Protein AF-A0A533RCR2-F1 (afdb_monomer_lite)

Foldseek 3Di:
DDFKKWWWWQWLDLPARIKIKIGDDDDDPVVCVTGVNTDTQDMDTDDPVLVVQQVPDPPIDMDHDRDPCVVLVVQVPDPVSVVVSVSSVVSCVVCVVRSVVSNVSNVVSNVVVVVVVVVVVVVVVVVVVVVVCVVPVVVVVPPPD

Radius of gyration: 22.51 Å; chains: 1; bounding box: 51×35×62 Å

Sequence (145 aa):
MTEIHCYYFATNNRVSPFCMLIGIWPYGARMRKACVAGRFLGKRLAVQSEIDLLEKSTRHAAIYWQTLRDMLREHKLADELRPFYSGLLAAVGRNWPSIKRCQARVAEKKSAHMAERQRTAAIVAENRRRERLARDPQLNLFSAA

Secondary structure (DSSP, 8-state):
----EEEEEE---SS-SEEEEEE--S--HHHHHHHTTSEEEEEEEPPHHHHHHHHT-SS-EEEEESSHHHHHHHHHH-GGGHHHHHHHHHHHHHTHHHHHHHHHHHHHHHHHHHHHHHHHHHHHHHHHHHHHHHH-GGGGSSS--

pLDDT: mean 82.5, std 13.56, range [42.41, 94.62]

Structure (mmCIF, N/CA/C/O backbone):
data_AF-A0A533RCR2-F1
#
_entry.id   AF-A0A533RCR2-F1
#
loop_
_atom_site.group_PDB
_atom_site.id
_atom_site.type_symbol
_atom_site.label_atom_id
_atom_site.label_alt_id
_atom_site.label_comp_id
_atom_site.label_asym_id
_atom_site.label_entity_id
_atom_site.label_seq_id
_atom_site.pdbx_PDB_ins_code
_atom_site.Cartn_x
_atom_site.Cartn_y
_atom_site.Cartn_z
_atom_site.occupancy
_atom_site.B_iso_or_equiv
_atom_site.auth_seq_id
_atom_site.auth_comp_id
_atom_site.auth_asym_id
_atom_site.auth_atom_id
_atom_site.pdbx_PDB_model_num
ATOM 1 N N . MET A 1 1 ? -12.126 21.240 17.041 1.00 52.00 1 MET A N 1
ATOM 2 C CA . MET A 1 1 ? -10.966 20.682 16.314 1.00 52.00 1 MET A CA 1
ATOM 3 C C . MET A 1 1 ? -11.463 19.545 15.447 1.00 52.00 1 MET A C 1
ATOM 5 O O . MET A 1 1 ? -12.263 18.756 15.931 1.00 52.00 1 MET A O 1
ATOM 9 N N . THR A 1 2 ? -11.063 19.485 14.180 1.00 65.25 2 THR A N 1
ATOM 10 C CA . THR A 1 2 ? -11.442 18.374 13.298 1.00 65.25 2 THR A CA 1
ATOM 11 C C . THR A 1 2 ? -10.599 17.158 13.659 1.00 65.25 2 THR A C 1
ATOM 13 O O . THR A 1 2 ? -9.375 17.237 13.630 1.00 65.25 2 THR A O 1
ATOM 16 N N . GLU A 1 3 ? -11.232 16.045 14.018 1.00 81.56 3 GLU A N 1
ATOM 17 C CA . GLU A 1 3 ? -10.518 14.816 14.367 1.00 81.56 3 GLU A CA 1
ATOM 18 C C . GLU A 1 3 ? -9.784 14.250 13.143 1.00 81.56 3 GLU A C 1
ATOM 20 O O . GLU A 1 3 ? -10.404 13.795 12.173 1.00 81.56 3 GLU A O 1
ATOM 25 N N . ILE A 1 4 ? -8.450 14.262 13.183 1.00 86.38 4 ILE A N 1
ATOM 26 C CA . ILE A 1 4 ? -7.609 13.675 12.138 1.00 86.38 4 ILE A CA 1
ATOM 27 C C . ILE A 1 4 ? -7.549 12.166 12.356 1.00 86.38 4 ILE A C 1
ATOM 29 O O . ILE A 1 4 ? -7.264 11.681 13.452 1.00 86.38 4 ILE A O 1
ATOM 33 N N . HIS A 1 5 ? -7.818 11.419 11.291 1.00 87.94 5 HIS A N 1
ATOM 34 C CA . HIS A 1 5 ? -7.900 9.970 11.340 1.00 87.94 5 HIS A CA 1
ATOM 35 C C . HIS A 1 5 ? -6.852 9.311 10.443 1.00 87.94 5 HIS A C 1
ATOM 37 O O . HIS A 1 5 ? -6.485 9.826 9.384 1.00 87.94 5 HIS A O 1
ATOM 43 N N . CYS A 1 6 ? -6.445 8.115 10.855 1.00 89.69 6 CYS A N 1
ATOM 44 C CA . CYS A 1 6 ? -5.635 7.184 10.087 1.00 89.69 6 CYS A CA 1
ATOM 45 C C . CYS A 1 6 ? -6.523 6.049 9.573 1.00 89.69 6 CYS A C 1
ATOM 47 O O . CYS A 1 6 ? -7.194 5.373 10.356 1.00 89.69 6 CYS A O 1
ATOM 49 N N . TYR A 1 7 ? -6.531 5.831 8.259 1.00 89.00 7 TYR A N 1
ATOM 50 C CA . TYR A 1 7 ? -7.372 4.847 7.575 1.00 89.00 7 TYR A CA 1
ATOM 51 C C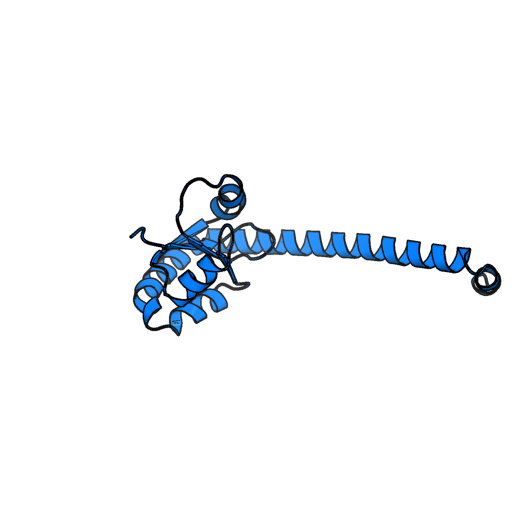 . TYR A 1 7 ? -6.517 3.755 6.941 1.00 89.00 7 TYR A C 1
ATOM 53 O O . TYR A 1 7 ? -5.642 4.048 6.130 1.00 89.00 7 TYR A O 1
ATOM 61 N N . TYR A 1 8 ? -6.810 2.498 7.260 1.00 91.44 8 TYR A N 1
ATOM 62 C CA . TYR A 1 8 ? -6.007 1.342 6.871 1.00 91.44 8 TYR A CA 1
ATOM 63 C C . TYR A 1 8 ? -6.659 0.564 5.743 1.00 91.44 8 TYR A C 1
ATOM 65 O O . TYR A 1 8 ? -7.856 0.263 5.779 1.00 91.44 8 TYR A O 1
ATOM 73 N N . PHE A 1 9 ? -5.844 0.165 4.771 1.00 91.06 9 PHE A N 1
ATOM 74 C CA . PHE A 1 9 ? -6.295 -0.555 3.592 1.00 91.06 9 PHE A CA 1
ATOM 75 C C . PHE A 1 9 ? -5.312 -1.655 3.191 1.00 91.06 9 PHE A C 1
ATOM 77 O O . PHE A 1 9 ? -4.097 -1.459 3.176 1.00 91.06 9 PHE A O 1
ATOM 84 N N . ALA A 1 10 ? -5.858 -2.783 2.744 1.00 92.50 10 ALA A N 1
ATOM 85 C CA . ALA A 1 10 ? -5.187 -3.632 1.771 1.00 92.50 10 ALA A CA 1
ATOM 86 C C . ALA A 1 10 ? -5.515 -3.081 0.380 1.00 92.50 10 ALA A C 1
ATOM 88 O O . ALA A 1 10 ? -6.688 -2.955 0.046 1.00 92.50 10 ALA A O 1
ATOM 89 N N . THR A 1 11 ? -4.529 -2.701 -0.423 1.00 89.50 11 THR A N 1
ATOM 90 C CA . THR A 1 11 ? -4.755 -1.975 -1.681 1.00 89.50 11 THR A CA 1
ATOM 91 C C . THR A 1 11 ? -4.407 -2.807 -2.906 1.00 89.50 11 THR A C 1
ATOM 93 O O . THR A 1 11 ? -3.636 -3.758 -2.841 1.00 89.50 11 THR A O 1
ATOM 96 N N . ASN A 1 12 ? -4.939 -2.381 -4.050 1.00 87.69 12 ASN A N 1
ATOM 97 C CA . ASN A 1 12 ? -4.569 -2.902 -5.365 1.00 87.69 12 ASN A CA 1
ATOM 98 C C . ASN A 1 12 ? -3.600 -1.967 -6.106 1.00 87.69 12 ASN A C 1
ATOM 100 O O . ASN A 1 12 ? -3.487 -2.042 -7.336 1.00 87.69 12 ASN A O 1
ATOM 104 N N . ASN A 1 13 ? -2.960 -1.027 -5.403 1.00 83.56 13 ASN A N 1
ATOM 105 C CA . ASN A 1 13 ? -2.027 -0.099 -6.027 1.00 83.56 13 ASN A CA 1
ATOM 106 C C . ASN A 1 13 ? -0.699 -0.813 -6.349 1.00 83.56 13 ASN A C 1
ATOM 108 O O . ASN A 1 13 ? -0.351 -1.819 -5.746 1.00 83.56 13 ASN A O 1
ATOM 112 N N . ARG A 1 14 ? 0.056 -0.315 -7.331 1.00 86.25 14 ARG A N 1
ATOM 113 C CA . ARG A 1 14 ? 1.331 -0.938 -7.731 1.00 86.25 14 ARG A CA 1
ATOM 114 C C . ARG A 1 14 ? 2.450 -0.748 -6.691 1.00 86.25 14 ARG A C 1
ATOM 116 O O . ARG A 1 14 ? 3.452 -1.454 -6.733 1.00 86.25 14 ARG A O 1
ATOM 123 N N . VAL A 1 15 ? 2.314 0.219 -5.787 1.00 86.31 15 VAL A N 1
ATOM 124 C CA . VAL A 1 15 ? 3.366 0.621 -4.841 1.00 86.31 15 VAL A CA 1
ATOM 125 C C . VAL A 1 15 ? 3.494 -0.401 -3.713 1.00 86.31 15 VAL A C 1
ATOM 127 O O . VAL A 1 15 ? 4.596 -0.861 -3.396 1.00 86.31 15 VAL A O 1
ATOM 130 N N . SER A 1 16 ? 2.366 -0.772 -3.113 1.00 89.88 16 SER A N 1
ATOM 131 C CA . SER A 1 16 ? 2.329 -1.526 -1.871 1.00 89.88 16 SER A CA 1
ATOM 132 C C . SER A 1 16 ? 0.975 -2.209 -1.648 1.00 89.88 16 SER A C 1
ATOM 134 O O . SER A 1 16 ? -0.068 -1.575 -1.832 1.00 89.88 16 SER A O 1
ATOM 136 N N . PRO A 1 17 ? 0.958 -3.472 -1.190 1.00 91.88 17 PRO A N 1
ATOM 137 C CA . PRO A 1 17 ? -0.285 -4.162 -0.869 1.00 91.88 17 PRO A CA 1
ATOM 138 C C . PRO A 1 17 ? -0.964 -3.624 0.392 1.00 91.88 17 PRO A C 1
ATOM 140 O O . PRO A 1 17 ? -2.168 -3.807 0.531 1.00 91.88 17 PRO A O 1
ATOM 143 N N . PHE A 1 18 ? -0.242 -2.939 1.282 1.00 93.19 18 PHE A N 1
ATOM 144 C CA . PHE A 1 18 ? -0.810 -2.328 2.484 1.00 93.19 18 PHE A CA 1
ATOM 145 C C . PHE A 1 18 ? -0.486 -0.842 2.541 1.00 93.19 18 PHE A C 1
ATOM 147 O O . PHE A 1 18 ? 0.622 -0.422 2.184 1.00 93.19 18 PHE A O 1
ATOM 154 N N . CYS A 1 19 ? -1.470 -0.058 2.971 1.00 91.12 19 CYS A N 1
ATOM 155 C CA . CYS A 1 19 ? -1.356 1.385 3.078 1.00 91.12 19 CYS A CA 1
ATOM 156 C C . CYS A 1 19 ? -2.206 1.924 4.227 1.00 91.12 19 CYS A C 1
ATOM 158 O O . CYS A 1 19 ? -3.320 1.451 4.462 1.00 91.12 19 CYS A O 1
ATOM 160 N N . MET A 1 20 ? -1.682 2.947 4.889 1.00 90.94 20 MET A N 1
ATOM 161 C CA . MET A 1 20 ? -2.418 3.820 5.787 1.00 90.94 20 MET A CA 1
ATOM 162 C C . MET A 1 20 ? -2.444 5.225 5.202 1.00 90.94 20 MET A C 1
ATOM 164 O O . MET A 1 20 ? -1.432 5.703 4.695 1.00 90.94 20 MET A O 1
ATOM 168 N N . LEU A 1 21 ? -3.595 5.879 5.287 1.00 88.50 21 LEU A N 1
ATOM 169 C CA . LEU A 1 21 ? -3.797 7.256 4.851 1.00 88.50 21 LEU A CA 1
ATOM 170 C C . LEU A 1 21 ? -4.138 8.116 6.061 1.00 88.50 21 LEU A C 1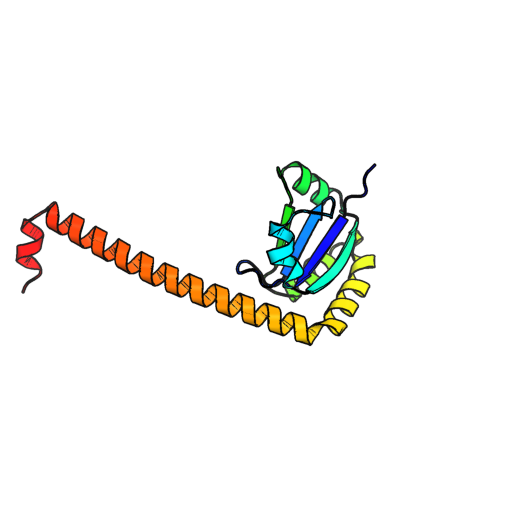
ATOM 172 O O . LEU A 1 21 ? -5.023 7.745 6.829 1.00 88.50 21 LEU A O 1
ATOM 176 N N . ILE A 1 22 ? -3.468 9.255 6.195 1.00 88.00 22 ILE A N 1
ATOM 177 C CA . ILE A 1 22 ? -3.650 10.203 7.296 1.00 88.00 22 ILE A CA 1
ATOM 178 C C . ILE A 1 22 ? -4.416 11.418 6.763 1.00 88.00 22 ILE A C 1
ATOM 180 O O . ILE A 1 22 ? -4.078 11.937 5.694 1.00 88.00 22 ILE A O 1
ATOM 184 N N . GLY A 1 23 ? -5.443 11.871 7.486 1.00 80.31 23 GLY A N 1
ATOM 185 C CA . GLY A 1 23 ? -6.147 13.120 7.183 1.00 80.31 23 GLY A CA 1
ATOM 186 C C . GLY A 1 23 ? -7.659 13.068 7.381 1.00 80.31 23 GLY A C 1
ATOM 187 O O . GLY A 1 23 ? -8.202 12.181 8.035 1.00 80.31 23 GLY A O 1
ATOM 188 N N . ILE A 1 24 ? -8.345 14.051 6.796 1.00 65.12 24 ILE A N 1
ATOM 189 C CA . ILE A 1 24 ? -9.806 14.160 6.817 1.00 65.12 24 ILE A CA 1
ATOM 190 C C . ILE A 1 24 ? -10.351 13.442 5.579 1.00 65.12 24 ILE A C 1
ATOM 192 O O . ILE A 1 24 ? -10.161 13.880 4.445 1.00 65.12 24 ILE A O 1
ATOM 196 N N . TRP A 1 25 ? -11.019 12.311 5.787 1.00 66.19 25 TRP A N 1
ATOM 197 C CA . TRP A 1 25 ? -11.710 11.585 4.722 1.00 66.19 25 TRP A CA 1
ATOM 198 C C . TRP A 1 25 ? -13.159 12.069 4.656 1.00 66.19 25 TRP A C 1
ATOM 200 O O . TRP A 1 25 ? -13.912 11.760 5.582 1.00 66.19 25 TRP A O 1
ATOM 210 N N . PRO A 1 26 ? -13.582 12.831 3.621 1.00 50.66 26 PRO A N 1
ATOM 211 C CA . PRO A 1 26 ? -14.093 12.216 2.379 1.00 50.66 26 PRO A CA 1
ATOM 212 C C . PRO A 1 26 ? -13.942 13.092 1.089 1.00 50.66 26 PRO A C 1
ATOM 214 O O . PRO A 1 26 ? -13.830 14.301 1.166 1.00 50.66 26 PRO A O 1
ATOM 217 N N . TYR A 1 27 ? -14.017 12.494 -0.120 1.00 46.19 27 TYR A N 1
ATOM 218 C CA . TYR A 1 27 ? -14.252 13.136 -1.460 1.00 46.19 27 TYR A CA 1
ATOM 219 C C . TYR A 1 27 ? -13.097 13.357 -2.475 1.00 46.19 27 TYR A C 1
ATOM 221 O O . TYR A 1 27 ? -13.328 13.903 -3.550 1.00 46.19 27 TYR A O 1
ATOM 229 N N . GLY A 1 28 ? -11.892 12.812 -2.285 1.00 51.66 28 GLY A N 1
ATOM 230 C CA . GLY A 1 28 ? -10.874 12.793 -3.357 1.00 51.66 28 GLY A CA 1
ATOM 231 C C . GLY A 1 28 ? -11.050 11.640 -4.368 1.00 51.66 28 GLY A C 1
ATOM 232 O O . GLY A 1 28 ? -10.659 10.506 -4.081 1.00 51.66 28 GLY A O 1
ATOM 233 N N . ALA A 1 29 ? -11.578 11.894 -5.575 1.00 53.81 29 ALA A N 1
ATOM 234 C CA . ALA A 1 29 ? -11.888 10.860 -6.586 1.00 53.81 29 ALA A CA 1
ATOM 235 C C . ALA A 1 29 ? -10.698 9.960 -7.008 1.00 53.81 29 ALA A C 1
ATOM 237 O O . ALA A 1 29 ? -10.881 8.772 -7.287 1.00 53.81 29 ALA A O 1
ATOM 238 N N . ARG A 1 30 ? -9.462 10.485 -7.032 1.00 55.28 30 ARG A N 1
ATOM 239 C CA . ARG A 1 30 ? -8.265 9.711 -7.427 1.00 55.28 30 ARG A CA 1
ATOM 240 C C . ARG A 1 30 ? -7.789 8.738 -6.347 1.00 55.28 30 ARG A C 1
ATOM 242 O O . ARG A 1 30 ? -7.445 7.603 -6.668 1.00 55.28 30 ARG A O 1
ATOM 249 N N . MET A 1 31 ? -7.819 9.140 -5.076 1.00 57.59 31 MET A N 1
ATOM 250 C CA . MET A 1 31 ? -7.381 8.275 -3.973 1.00 57.59 31 MET A CA 1
ATOM 251 C C . MET A 1 31 ? -8.439 7.219 -3.636 1.00 57.59 31 MET A C 1
ATOM 253 O O . MET A 1 31 ? -8.082 6.079 -3.332 1.00 57.59 31 MET A O 1
ATOM 257 N N . ARG A 1 32 ? -9.734 7.538 -3.844 1.00 59.50 32 ARG A N 1
ATOM 258 C CA . ARG A 1 32 ? -10.795 6.522 -3.901 1.00 59.50 32 ARG A CA 1
ATOM 259 C C . ARG A 1 32 ? -10.456 5.438 -4.918 1.00 59.50 32 ARG A C 1
ATOM 261 O O . ARG A 1 32 ? -10.422 4.282 -4.539 1.00 59.50 32 ARG A O 1
ATOM 268 N N . LYS A 1 33 ? -10.126 5.761 -6.172 1.00 60.31 33 LYS A N 1
ATOM 269 C CA . LYS A 1 33 ? -9.834 4.720 -7.180 1.00 60.31 33 LYS A CA 1
ATOM 270 C C . LYS A 1 33 ? -8.715 3.753 -6.764 1.00 60.31 33 LYS A C 1
ATOM 272 O O . LYS A 1 33 ? -8.821 2.564 -7.043 1.00 60.31 33 LYS A O 1
ATOM 277 N N . ALA A 1 34 ? -7.678 4.232 -6.076 1.00 59.44 34 ALA A N 1
ATOM 278 C CA . ALA A 1 34 ? -6.567 3.385 -5.636 1.00 59.44 34 ALA A CA 1
ATOM 279 C C . ALA A 1 34 ? -6.870 2.576 -4.357 1.00 59.44 34 ALA A C 1
ATOM 281 O O . ALA A 1 34 ? -6.498 1.403 -4.280 1.00 59.44 34 ALA A O 1
ATOM 282 N N . CYS A 1 35 ? -7.553 3.175 -3.372 1.00 64.62 35 CYS A N 1
ATOM 283 C CA . CYS A 1 35 ? -7.806 2.552 -2.063 1.00 64.62 35 CYS A CA 1
ATOM 284 C C . CYS A 1 35 ? -9.170 1.840 -1.971 1.00 64.62 35 CYS A C 1
ATOM 286 O O . CYS A 1 35 ? -9.256 0.787 -1.348 1.00 64.62 35 CYS A O 1
ATOM 288 N N . VAL A 1 36 ? -10.214 2.335 -2.654 1.00 58.00 36 VAL A N 1
ATOM 289 C CA . VAL A 1 36 ? -11.552 1.698 -2.762 1.00 58.00 36 VAL A CA 1
ATOM 290 C C . VAL A 1 36 ? -11.506 0.433 -3.607 1.00 58.00 36 VAL A C 1
ATOM 292 O O . VAL A 1 36 ? -12.267 -0.490 -3.351 1.00 58.00 36 VAL A O 1
ATOM 295 N N . ALA A 1 37 ? -10.589 0.339 -4.574 1.00 67.94 37 ALA A N 1
ATOM 296 C CA . ALA A 1 37 ? -10.372 -0.921 -5.282 1.00 67.94 37 ALA A CA 1
ATOM 297 C C . ALA A 1 37 ? -9.857 -2.033 -4.349 1.00 67.94 37 ALA A C 1
ATOM 299 O O . ALA A 1 37 ? -9.900 -3.201 -4.725 1.00 67.94 37 ALA A O 1
ATOM 300 N N . GLY A 1 38 ? -9.311 -1.670 -3.186 1.00 78.88 38 GLY A N 1
ATOM 301 C CA . GLY A 1 38 ? -8.815 -2.582 -2.167 1.00 78.88 38 GLY A CA 1
ATOM 302 C C . GLY A 1 38 ? -9.865 -2.951 -1.115 1.00 78.88 38 GLY A C 1
ATOM 303 O O . GLY A 1 38 ? -11.067 -2.980 -1.372 1.00 78.88 38 GLY A O 1
ATOM 304 N N . ARG A 1 39 ? -9.402 -3.237 0.101 1.00 89.12 39 ARG A N 1
ATOM 305 C CA . ARG A 1 39 ? -10.227 -3.569 1.259 1.00 89.12 39 ARG A CA 1
ATOM 306 C C . ARG A 1 39 ? -9.858 -2.699 2.451 1.00 89.12 39 ARG A C 1
ATOM 308 O O . ARG A 1 39 ? -8.707 -2.687 2.873 1.00 89.12 39 ARG A O 1
ATOM 315 N N . PHE A 1 40 ? -10.851 -2.017 3.010 1.00 89.69 40 PHE A N 1
ATOM 316 C CA . PHE A 1 40 ? -10.709 -1.278 4.260 1.00 89.69 40 PHE A CA 1
ATOM 317 C C . PHE A 1 40 ? -10.523 -2.238 5.442 1.00 89.69 40 PHE A C 1
ATOM 319 O O . PHE A 1 40 ? -11.248 -3.229 5.556 1.00 89.69 40 PHE A O 1
ATOM 326 N N . LEU A 1 41 ? -9.547 -1.940 6.298 1.00 91.38 41 LEU A N 1
ATOM 327 C CA . LEU A 1 41 ? -9.180 -2.753 7.458 1.00 91.38 41 LEU A CA 1
ATOM 328 C C . LEU A 1 41 ? -9.563 -2.087 8.783 1.00 91.38 41 LEU A C 1
ATOM 330 O O . LEU A 1 41 ? -9.806 -2.788 9.758 1.00 91.38 41 LEU A O 1
ATOM 334 N N . GLY A 1 42 ? -9.657 -0.758 8.827 1.00 90.81 42 GLY A N 1
ATOM 335 C CA . GLY A 1 42 ? -10.034 -0.037 10.040 1.00 90.81 42 GLY A CA 1
ATOM 336 C C . GLY A 1 42 ? -9.611 1.425 10.016 1.00 90.81 42 GLY A C 1
ATOM 337 O O . GLY A 1 42 ? -8.900 1.864 9.110 1.00 90.81 42 GLY A O 1
ATOM 338 N N . LYS A 1 43 ? -10.062 2.179 11.019 1.00 91.44 43 LYS A N 1
ATOM 339 C CA . LYS A 1 43 ? -9.623 3.552 11.268 1.00 91.44 43 LYS A CA 1
ATOM 340 C C . LYS A 1 43 ? -9.319 3.762 12.746 1.00 91.44 43 LYS A C 1
ATOM 342 O O . LYS A 1 43 ? -9.938 3.111 13.586 1.00 91.44 43 LYS A O 1
ATOM 347 N N . ARG A 1 44 ? -8.432 4.706 13.035 1.00 91.44 44 ARG A N 1
ATOM 348 C CA . ARG A 1 44 ? -8.169 5.230 14.382 1.00 91.44 44 ARG A CA 1
ATOM 349 C C . ARG A 1 44 ? -7.862 6.723 14.318 1.00 91.44 44 ARG A C 1
ATOM 351 O O . ARG A 1 44 ? -7.692 7.258 13.224 1.00 91.44 44 ARG A O 1
ATOM 358 N N . LEU A 1 45 ? -7.768 7.363 15.477 1.00 90.81 45 LEU A N 1
ATOM 359 C CA . LEU A 1 45 ? -7.236 8.718 15.587 1.00 90.81 45 LEU A CA 1
ATOM 360 C C . LEU A 1 45 ? -5.740 8.726 15.258 1.00 90.81 45 LEU A C 1
ATOM 362 O O . LEU A 1 45 ? -5.031 7.758 15.556 1.00 90.81 45 LEU A O 1
ATOM 366 N N . ALA A 1 46 ? -5.294 9.794 14.603 1.00 89.38 46 ALA A N 1
ATOM 367 C CA . ALA A 1 46 ? -3.881 10.024 14.342 1.00 89.38 46 ALA A CA 1
ATOM 368 C C . ALA A 1 46 ? -3.146 10.386 15.641 1.00 89.38 46 ALA A C 1
ATOM 370 O O . ALA A 1 46 ? -3.698 11.087 16.489 1.00 89.38 46 ALA A O 1
ATOM 371 N N . VAL A 1 47 ? -1.912 9.908 15.785 1.00 89.88 47 VAL A N 1
ATOM 372 C CA . VAL A 1 47 ? -1.000 10.334 16.861 1.00 89.88 47 VAL A CA 1
ATOM 373 C C . VAL A 1 47 ? -0.213 11.565 16.411 1.00 89.88 47 VAL A C 1
ATOM 375 O O . VAL A 1 47 ? -0.175 11.871 15.218 1.00 89.88 47 VAL A O 1
ATOM 378 N N . GLN A 1 48 ? 0.437 12.277 17.335 1.00 89.19 48 GLN A N 1
ATOM 379 C CA . GLN A 1 48 ? 1.074 13.559 17.009 1.00 89.19 48 GLN A CA 1
ATOM 380 C C . GLN A 1 48 ? 2.106 13.442 15.878 1.00 89.19 48 GLN A C 1
ATOM 382 O O . GLN A 1 48 ? 2.072 14.227 14.938 1.00 89.19 48 GLN A O 1
ATOM 387 N N . SER A 1 49 ? 2.939 12.400 15.885 1.00 88.56 49 SER A N 1
ATOM 388 C CA . SER A 1 49 ? 3.940 12.172 14.832 1.00 88.56 49 SER A CA 1
ATOM 389 C C . SER A 1 49 ? 3.335 11.998 13.428 1.00 88.56 49 SER A C 1
ATOM 391 O O . SER A 1 49 ? 3.959 12.341 12.423 1.00 88.56 49 SER A O 1
ATOM 393 N N . GLU A 1 50 ? 2.105 11.491 13.336 1.00 89.94 50 GLU A N 1
ATOM 394 C CA . GLU A 1 50 ? 1.363 11.347 12.081 1.00 89.94 50 GLU A CA 1
ATOM 395 C C . GLU A 1 50 ? 0.712 12.661 11.648 1.00 89.94 50 GLU A C 1
ATOM 397 O O . GLU A 1 50 ? 0.629 12.941 10.451 1.00 89.94 50 GLU A O 1
ATOM 402 N N . ILE A 1 51 ? 0.270 13.470 12.613 1.00 89.31 51 ILE A N 1
ATOM 403 C CA . ILE A 1 51 ? -0.233 14.825 12.373 1.00 89.31 51 ILE A CA 1
ATOM 404 C C . ILE A 1 51 ? 0.906 15.695 11.832 1.00 89.31 51 ILE A C 1
ATOM 406 O O . ILE A 1 51 ? 0.749 16.296 10.772 1.00 89.31 51 ILE A O 1
ATOM 410 N N . ASP A 1 52 ? 2.083 15.651 12.457 1.00 89.88 52 ASP A N 1
ATOM 411 C CA . ASP A 1 52 ? 3.277 16.374 12.005 1.00 89.88 52 ASP A CA 1
ATOM 412 C C . ASP A 1 52 ? 3.680 15.962 10.575 1.00 89.88 52 ASP A C 1
ATOM 414 O O . ASP A 1 52 ? 4.136 16.775 9.765 1.00 89.88 52 ASP A O 1
ATOM 418 N N . LEU A 1 53 ? 3.516 14.677 10.237 1.00 87.94 53 LEU A N 1
ATOM 419 C CA . LEU A 1 53 ? 3.746 14.172 8.882 1.00 87.94 53 LEU A CA 1
ATOM 420 C C . LEU A 1 53 ? 2.711 14.716 7.888 1.00 87.94 53 LEU A C 1
ATOM 422 O O . LEU A 1 53 ? 3.059 15.027 6.745 1.00 87.94 53 LEU A O 1
ATOM 426 N N . LEU A 1 54 ? 1.447 14.816 8.301 1.00 86.62 54 LEU A N 1
ATOM 427 C CA . LEU A 1 54 ? 0.378 15.367 7.479 1.00 86.62 54 LEU A CA 1
ATOM 428 C C . LEU A 1 54 ? 0.591 16.857 7.202 1.00 86.62 54 LEU A C 1
ATOM 430 O O . LEU A 1 54 ? 0.415 17.268 6.059 1.00 86.62 54 LEU A O 1
ATOM 434 N N . GLU A 1 55 ? 1.005 17.638 8.198 1.00 86.38 55 GLU A N 1
ATOM 435 C CA . GLU A 1 55 ? 1.260 19.080 8.066 1.00 86.38 55 GLU A CA 1
ATOM 436 C C . GLU A 1 55 ? 2.365 19.395 7.051 1.00 86.38 55 GLU A C 1
ATOM 438 O O . GLU A 1 55 ? 2.295 20.388 6.328 1.00 86.38 55 GLU A O 1
ATOM 443 N N . LYS A 1 56 ? 3.358 18.507 6.923 1.00 84.31 56 LYS A N 1
ATOM 444 C CA . LYS A 1 56 ? 4.407 18.605 5.893 1.00 84.31 56 LYS A CA 1
ATOM 445 C C . LYS A 1 56 ? 3.913 18.248 4.488 1.00 84.31 56 LYS A C 1
ATOM 447 O O . LYS A 1 56 ? 4.634 18.467 3.514 1.00 84.31 56 LYS A O 1
ATOM 452 N N . SER A 1 57 ? 2.719 17.671 4.354 1.00 75.62 57 SER A N 1
ATOM 453 C CA . SER A 1 57 ? 2.151 17.262 3.073 1.00 75.62 57 SER A CA 1
ATOM 454 C C . SER A 1 57 ? 1.112 18.261 2.575 1.00 75.62 57 SER A C 1
ATOM 456 O O . SER A 1 57 ? 0.177 18.636 3.268 1.00 75.62 57 SER A O 1
ATOM 458 N N . THR A 1 58 ? 1.202 18.625 1.298 1.00 66.25 58 THR A N 1
ATOM 459 C CA . THR A 1 58 ? 0.268 19.567 0.659 1.00 66.25 58 THR A CA 1
ATOM 460 C C . THR A 1 58 ? -1.121 18.982 0.388 1.00 66.25 58 THR A C 1
ATOM 462 O O . THR A 1 58 ? -2.015 19.711 -0.040 1.00 66.25 58 THR A O 1
ATOM 465 N N . ARG A 1 59 ? -1.321 17.664 0.553 1.00 66.81 59 ARG A N 1
ATOM 466 C CA . ARG A 1 59 ? -2.599 16.999 0.222 1.00 66.81 59 ARG A CA 1
ATOM 467 C C . ARG A 1 59 ? -2.983 15.868 1.168 1.00 66.81 59 ARG A C 1
ATOM 469 O O . ARG A 1 59 ? -4.122 15.812 1.611 1.00 66.81 59 ARG A O 1
ATOM 476 N N . HIS A 1 60 ? -2.092 14.902 1.361 1.00 72.19 60 HIS A N 1
ATOM 477 C CA . HIS A 1 60 ? -2.315 13.713 2.188 1.00 72.19 60 HIS A CA 1
ATOM 478 C C . HIS A 1 60 ? -0.976 13.060 2.508 1.00 72.19 60 HIS A C 1
ATOM 480 O O . HIS A 1 60 ? -0.057 13.086 1.686 1.00 72.19 60 HIS A O 1
ATOM 486 N N . ALA A 1 61 ? -0.878 12.431 3.672 1.00 84.12 61 ALA A N 1
ATOM 487 C CA . ALA A 1 61 ? 0.239 11.563 4.002 1.00 84.12 61 ALA A CA 1
ATOM 488 C C . ALA A 1 61 ? -0.199 10.098 3.889 1.00 84.12 61 ALA A C 1
ATOM 490 O O . ALA A 1 61 ? -1.314 9.732 4.272 1.00 84.12 61 ALA A O 1
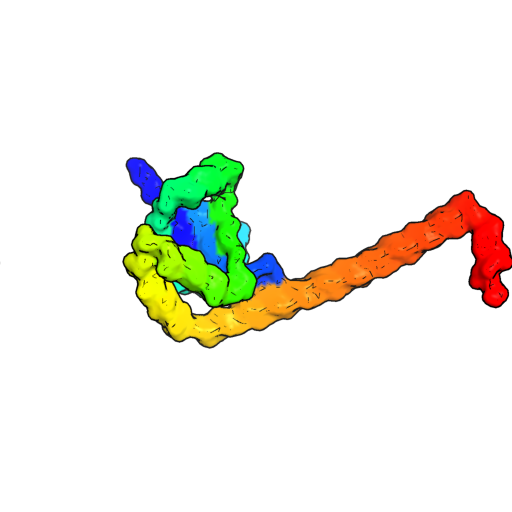ATOM 491 N N . ALA A 1 62 ? 0.669 9.272 3.309 1.00 86.56 62 ALA A N 1
ATOM 492 C CA . ALA A 1 62 ? 0.437 7.848 3.132 1.00 86.56 62 ALA A CA 1
ATOM 493 C C . ALA A 1 62 ? 1.656 7.062 3.609 1.00 86.56 62 ALA A C 1
ATOM 495 O O . ALA A 1 62 ? 2.774 7.335 3.174 1.00 86.56 62 ALA A O 1
ATOM 496 N N . ILE A 1 63 ? 1.422 6.064 4.455 1.00 89.88 63 ILE A N 1
ATOM 497 C CA . ILE A 1 63 ? 2.438 5.099 4.881 1.00 89.88 63 ILE A CA 1
ATOM 498 C C . ILE A 1 63 ? 2.162 3.779 4.165 1.00 89.88 63 ILE A C 1
ATOM 500 O O . ILE A 1 63 ? 1.006 3.384 3.992 1.00 89.88 63 ILE A O 1
ATOM 504 N N . TYR A 1 64 ? 3.216 3.119 3.691 1.00 90.94 64 TYR A N 1
ATOM 505 C CA . TYR A 1 64 ? 3.129 1.920 2.862 1.00 90.94 64 TYR A CA 1
ATOM 506 C C . TYR A 1 64 ? 3.940 0.774 3.465 1.00 90.94 64 TYR A C 1
ATOM 508 O O . TYR A 1 64 ? 5.105 0.961 3.804 1.00 90.94 64 TYR A O 1
ATOM 516 N N . TRP A 1 65 ? 3.367 -0.433 3.481 1.00 94.25 65 TRP A N 1
ATOM 517 C CA . TRP A 1 65 ? 4.060 -1.647 3.931 1.00 94.25 65 TRP A CA 1
ATOM 518 C C . TRP A 1 65 ? 4.014 -2.767 2.900 1.00 94.25 65 TRP A C 1
ATOM 520 O O . TRP A 1 65 ? 2.951 -3.130 2.392 1.00 94.25 65 TRP A O 1
ATOM 530 N N . GLN A 1 66 ? 5.171 -3.377 2.644 1.00 91.94 66 GLN A N 1
ATOM 531 C CA . GLN A 1 66 ? 5.280 -4.479 1.688 1.00 91.94 66 GLN A CA 1
ATOM 532 C C . GLN A 1 66 ? 4.664 -5.772 2.213 1.00 91.94 66 GLN A C 1
ATOM 534 O O . GLN A 1 66 ? 4.086 -6.539 1.442 1.00 91.94 66 GLN A O 1
ATOM 539 N N . THR A 1 67 ? 4.745 -6.004 3.522 1.00 92.25 67 THR A N 1
ATOM 540 C CA . THR A 1 67 ? 4.166 -7.189 4.145 1.00 92.25 67 THR A CA 1
ATOM 541 C C . THR A 1 67 ? 3.174 -6.817 5.237 1.00 92.25 67 THR A C 1
ATOM 543 O O . THR A 1 67 ? 3.264 -5.766 5.873 1.00 92.25 67 THR A O 1
ATOM 546 N N . LEU A 1 68 ? 2.224 -7.724 5.477 1.00 91.88 68 LEU A N 1
ATOM 547 C CA . LEU A 1 68 ? 1.277 -7.594 6.580 1.00 91.88 68 LEU A CA 1
ATOM 548 C C . LEU A 1 68 ? 2.014 -7.579 7.926 1.00 91.88 68 LEU A C 1
ATOM 550 O O . LEU A 1 68 ? 1.611 -6.874 8.844 1.00 91.88 68 LEU A O 1
ATOM 554 N N . ARG A 1 69 ? 3.098 -8.358 8.037 1.00 92.56 69 ARG A N 1
ATOM 555 C CA . ARG A 1 69 ? 3.913 -8.444 9.249 1.00 92.56 69 ARG A CA 1
ATOM 556 C C . ARG A 1 69 ? 4.522 -7.091 9.597 1.00 92.56 69 ARG A C 1
ATOM 558 O O . ARG A 1 69 ? 4.465 -6.722 10.762 1.00 92.56 69 ARG A O 1
ATOM 565 N N . ASP A 1 70 ? 5.063 -6.373 8.614 1.00 92.50 70 ASP A N 1
ATOM 566 C CA . ASP A 1 70 ? 5.681 -5.062 8.845 1.00 92.50 70 ASP A CA 1
ATOM 567 C C . ASP A 1 70 ? 4.644 -4.065 9.361 1.00 92.50 70 ASP A C 1
ATOM 569 O O . ASP A 1 70 ? 4.856 -3.446 10.400 1.00 92.50 70 ASP A O 1
ATOM 573 N N . MET A 1 71 ? 3.475 -4.020 8.709 1.00 92.62 71 MET A N 1
ATOM 574 C CA . MET A 1 71 ? 2.349 -3.199 9.156 1.00 92.62 71 MET A CA 1
ATOM 575 C C . MET A 1 71 ? 1.949 -3.549 10.593 1.00 92.62 71 MET A C 1
ATOM 577 O O . MET A 1 71 ? 1.846 -2.672 11.439 1.00 92.62 71 MET A O 1
ATOM 581 N N . LEU A 1 72 ? 1.747 -4.830 10.912 1.00 91.00 72 LEU A N 1
ATOM 582 C CA . LEU A 1 72 ? 1.330 -5.247 12.254 1.00 91.00 72 LEU A CA 1
ATOM 583 C C . LEU A 1 72 ? 2.412 -5.005 13.317 1.00 91.00 72 LEU A C 1
ATOM 585 O O . LEU A 1 72 ? 2.079 -4.682 14.455 1.00 91.00 72 LEU A O 1
ATOM 589 N N . ARG A 1 73 ? 3.697 -5.142 12.971 1.00 89.25 73 ARG A N 1
ATOM 590 C CA . ARG A 1 73 ? 4.816 -4.940 13.901 1.00 89.25 73 ARG A CA 1
ATOM 591 C C . ARG A 1 73 ? 4.868 -3.506 14.413 1.00 89.25 73 ARG A C 1
ATOM 593 O O . ARG A 1 73 ? 5.046 -3.319 15.612 1.00 89.25 73 ARG A O 1
ATOM 600 N N . GLU A 1 74 ? 4.672 -2.531 13.532 1.00 85.31 74 GLU A N 1
ATOM 601 C CA . GLU A 1 74 ? 4.655 -1.106 13.888 1.00 85.31 74 GLU A CA 1
ATOM 602 C C . GLU A 1 74 ? 3.600 -0.800 14.964 1.00 85.31 74 GLU A C 1
ATOM 604 O O . GLU A 1 74 ? 3.862 -0.087 15.925 1.00 85.31 74 GLU A O 1
ATOM 609 N N . HIS A 1 75 ? 2.446 -1.463 14.882 1.00 81.75 75 HIS A N 1
ATOM 610 C CA . HIS A 1 75 ? 1.325 -1.267 15.805 1.00 81.75 75 HIS A CA 1
ATOM 611 C C . HIS A 1 75 ? 1.425 -2.116 17.073 1.00 81.75 75 HIS A C 1
ATOM 613 O O . HIS A 1 75 ? 0.812 -1.790 18.083 1.00 81.75 75 HIS A O 1
ATOM 619 N N . LYS A 1 76 ? 2.180 -3.220 17.031 1.00 77.50 76 LYS A N 1
ATOM 620 C CA . LYS A 1 76 ? 2.429 -4.071 18.202 1.00 77.50 76 LYS A CA 1
ATOM 621 C C . LYS A 1 76 ? 3.388 -3.407 19.194 1.00 77.50 76 LYS A C 1
ATOM 623 O O . LYS A 1 76 ? 3.296 -3.686 20.385 1.00 77.50 76 LYS A O 1
ATOM 628 N N . LEU A 1 77 ? 4.334 -2.614 18.691 1.00 78.50 77 LEU A N 1
ATOM 629 C CA . LEU A 1 77 ? 5.403 -2.008 19.489 1.00 78.50 77 LEU A CA 1
ATOM 630 C C . LEU A 1 77 ? 5.033 -0.634 20.059 1.00 78.50 77 LEU A C 1
ATOM 632 O O . LEU A 1 77 ? 5.664 -0.201 21.014 1.00 78.50 77 LEU A O 1
ATOM 636 N N . ALA A 1 78 ? 4.030 0.035 19.494 1.00 81.56 78 ALA A N 1
ATOM 637 C CA . ALA A 1 78 ? 3.566 1.329 19.970 1.00 81.56 78 ALA A CA 1
ATOM 638 C C . ALA A 1 78 ? 2.423 1.150 20.980 1.00 81.56 78 ALA A C 1
ATOM 640 O O . ALA A 1 78 ? 1.324 0.725 20.614 1.00 81.56 78 ALA A O 1
ATOM 641 N N . ASP A 1 79 ? 2.671 1.491 22.247 1.00 80.19 79 ASP A N 1
ATOM 642 C CA . ASP A 1 79 ? 1.681 1.346 23.325 1.00 80.19 79 ASP A CA 1
ATOM 643 C C . ASP A 1 79 ? 0.388 2.127 23.041 1.00 80.19 79 ASP A C 1
ATOM 645 O O . ASP A 1 79 ? -0.710 1.614 23.257 1.00 80.19 79 ASP A O 1
ATOM 649 N N . GLU A 1 80 ? 0.506 3.315 22.447 1.00 80.88 80 GLU A N 1
ATOM 650 C CA . GLU A 1 80 ? -0.621 4.153 22.015 1.00 80.88 80 GLU A CA 1
ATOM 651 C C . GLU A 1 80 ? -1.483 3.516 20.904 1.00 80.88 80 GLU A C 1
ATOM 653 O O . GLU A 1 80 ? -2.662 3.839 20.761 1.00 80.88 80 GLU A O 1
ATOM 658 N N . LEU A 1 81 ? -0.939 2.559 20.141 1.00 81.75 81 LEU A N 1
ATOM 659 C CA . LEU A 1 81 ? -1.641 1.876 19.043 1.00 81.75 81 LEU A CA 1
ATOM 660 C C . LEU A 1 81 ? -2.224 0.521 19.456 1.00 81.75 81 LEU A C 1
ATOM 662 O O . LEU A 1 81 ? -3.028 -0.075 18.726 1.00 81.75 81 LEU A O 1
ATOM 666 N N . ARG A 1 82 ? -1.864 0.041 20.647 1.00 81.00 82 ARG A N 1
ATOM 667 C CA . ARG A 1 82 ? -2.281 -1.253 21.192 1.00 81.00 82 ARG A CA 1
ATOM 668 C C . ARG A 1 82 ? -3.804 -1.438 21.266 1.00 81.00 82 ARG A C 1
ATOM 670 O O . ARG A 1 82 ? -4.254 -2.531 20.913 1.00 81.00 82 ARG A O 1
ATOM 677 N 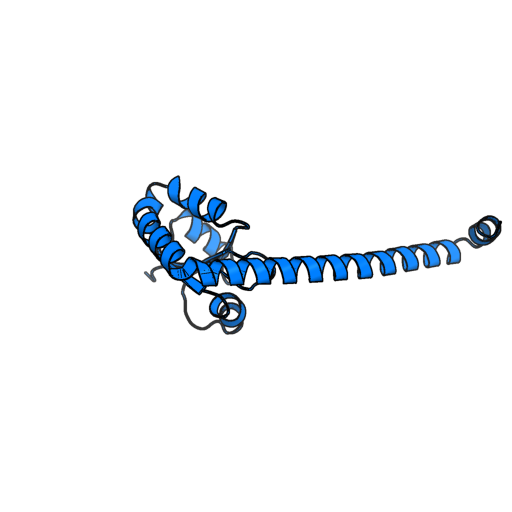N . PRO A 1 83 ? -4.621 -0.420 21.622 1.00 84.94 83 PRO A N 1
ATOM 678 C CA . PRO A 1 83 ? -6.082 -0.553 21.621 1.00 84.94 83 PRO A CA 1
ATOM 679 C C . PRO A 1 83 ? -6.669 -0.837 20.231 1.00 84.94 83 PRO A C 1
ATOM 681 O O . PRO A 1 83 ? -7.660 -1.553 20.104 1.00 84.94 83 PRO A O 1
ATOM 684 N N . PHE A 1 84 ? -6.046 -0.316 19.170 1.00 88.50 84 PHE A N 1
ATOM 685 C CA . PHE A 1 84 ? -6.478 -0.544 17.789 1.0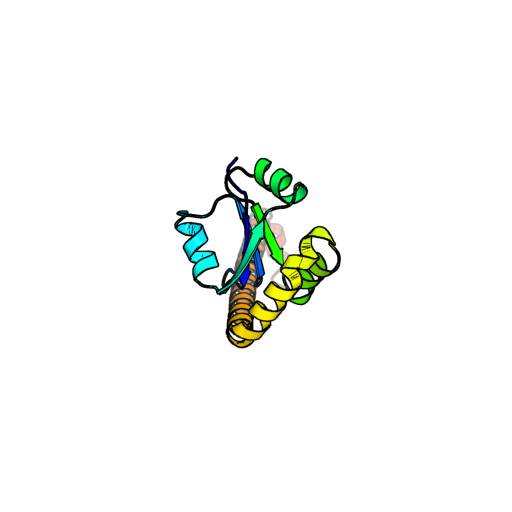0 88.50 84 PHE A CA 1
ATOM 686 C C . PHE A 1 84 ? -5.996 -1.894 17.236 1.00 8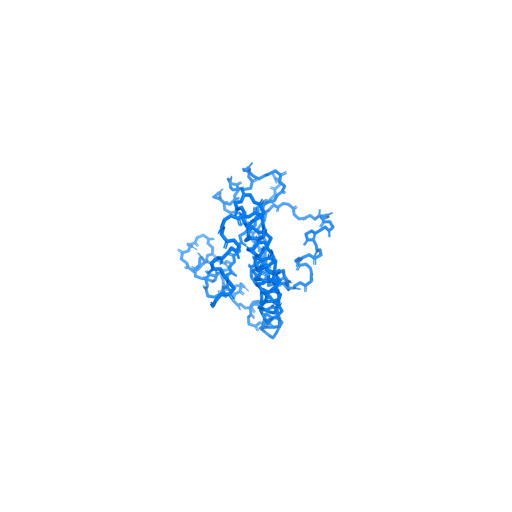8.50 84 PHE A C 1
ATOM 688 O O . PHE A 1 84 ? -6.659 -2.502 16.391 1.00 88.50 84 PHE A O 1
ATOM 695 N N . TYR A 1 85 ? -4.853 -2.382 17.720 1.00 90.12 85 TYR A N 1
ATOM 696 C CA . TYR A 1 85 ? -4.176 -3.567 17.196 1.00 90.12 85 TYR A CA 1
ATOM 697 C C . TYR A 1 85 ? -5.055 -4.829 17.178 1.00 90.12 85 TYR A C 1
ATOM 699 O O . TYR A 1 85 ? -5.073 -5.556 16.182 1.00 90.12 85 TYR A O 1
ATOM 707 N N . SER A 1 86 ? -5.827 -5.083 18.238 1.00 89.12 86 SER A N 1
ATOM 708 C CA . SER A 1 86 ? -6.728 -6.245 18.315 1.00 89.12 86 SER A CA 1
ATOM 709 C C . SER A 1 86 ? -7.837 -6.187 17.256 1.00 89.12 86 SER A C 1
ATOM 711 O O . SER A 1 86 ? -8.091 -7.173 16.558 1.00 89.12 86 SER A O 1
ATOM 713 N N . GLY A 1 87 ? -8.447 -5.013 17.069 1.00 91.88 87 GLY A N 1
ATOM 714 C CA . GLY A 1 87 ? -9.454 -4.770 16.037 1.00 91.88 87 GLY A CA 1
ATOM 715 C C . GLY A 1 87 ? -8.886 -4.920 14.625 1.00 91.88 87 GLY A C 1
ATOM 716 O O . GLY A 1 87 ? -9.519 -5.537 13.763 1.00 91.88 87 GLY A O 1
ATOM 717 N N . LEU A 1 88 ? -7.662 -4.433 14.406 1.00 93.12 88 LEU A N 1
ATOM 718 C CA . LEU A 1 88 ? -6.942 -4.591 13.145 1.00 93.12 88 LEU A CA 1
ATOM 719 C C . LEU A 1 88 ? -6.663 -6.070 12.837 1.00 93.12 88 LEU A C 1
ATOM 721 O O . LEU A 1 88 ? -6.929 -6.515 11.721 1.00 93.12 88 LEU A O 1
ATOM 725 N N . LEU A 1 89 ? -6.205 -6.859 13.817 1.00 93.44 89 LEU A N 1
ATOM 726 C CA . LEU A 1 89 ? -6.008 -8.306 13.659 1.00 93.44 89 LEU A CA 1
ATOM 727 C C . LEU A 1 89 ? -7.310 -9.031 13.302 1.00 93.44 89 LEU A C 1
ATOM 729 O O . LEU A 1 89 ? -7.335 -9.834 12.366 1.00 93.44 89 LEU A O 1
ATOM 733 N N . ALA A 1 90 ? -8.408 -8.722 13.995 1.00 93.12 90 ALA A N 1
ATOM 734 C CA . ALA A 1 90 ? -9.712 -9.315 13.710 1.00 93.12 90 ALA A CA 1
ATOM 735 C C . ALA A 1 90 ? -10.218 -8.944 12.304 1.00 93.12 90 ALA A C 1
ATOM 737 O O . ALA A 1 90 ? -10.780 -9.775 11.584 1.00 93.12 90 ALA A O 1
ATOM 738 N N . ALA A 1 91 ? -10.010 -7.698 11.872 1.00 93.88 91 ALA A N 1
ATOM 739 C CA . ALA A 1 91 ? -10.328 -7.265 10.516 1.00 93.88 91 ALA A CA 1
ATOM 740 C C . ALA A 1 91 ? -9.465 -7.976 9.465 1.00 93.88 91 ALA A C 1
ATOM 742 O O . ALA A 1 91 ? -9.991 -8.390 8.430 1.00 93.88 91 ALA A O 1
ATOM 743 N N . VAL A 1 92 ? -8.173 -8.166 9.729 1.00 94.06 92 VAL A N 1
ATOM 744 C CA . VAL A 1 92 ? -7.269 -8.919 8.853 1.00 94.06 92 VAL A CA 1
ATOM 745 C C . VAL A 1 92 ? -7.731 -10.367 8.709 1.00 94.06 92 VAL A C 1
ATOM 747 O O . VAL A 1 92 ? -7.865 -10.838 7.581 1.00 94.06 92 VAL A O 1
ATOM 750 N N . GLY A 1 93 ? -8.049 -11.043 9.817 1.00 94.25 93 GLY A N 1
ATOM 751 C CA . GLY A 1 93 ? -8.549 -12.420 9.803 1.00 94.25 93 GLY A CA 1
ATOM 752 C C . GLY A 1 93 ? -9.821 -12.568 8.965 1.00 94.25 93 GLY A C 1
ATOM 753 O O . GLY A 1 93 ? -9.864 -13.374 8.038 1.00 94.25 93 GLY A O 1
ATOM 754 N N . ARG A 1 94 ? -10.822 -11.708 9.203 1.00 94.62 94 ARG A N 1
ATOM 755 C CA . ARG A 1 94 ? -12.087 -11.705 8.441 1.00 94.62 94 ARG A CA 1
ATOM 756 C C . ARG A 1 94 ? -11.903 -11.433 6.948 1.00 94.62 94 ARG A C 1
ATOM 758 O O . ARG A 1 94 ? -12.689 -11.908 6.135 1.00 94.62 94 ARG A O 1
ATOM 765 N N . ASN A 1 95 ? -10.891 -10.654 6.571 1.00 93.12 95 ASN A N 1
ATOM 766 C CA . ASN A 1 95 ? -10.669 -10.230 5.188 1.00 93.12 95 ASN A CA 1
ATOM 767 C C . ASN A 1 95 ? -9.508 -10.958 4.499 1.00 93.12 95 ASN A C 1
ATOM 769 O O . ASN A 1 95 ? -9.110 -10.563 3.399 1.00 93.12 95 ASN A O 1
ATOM 773 N N . TRP A 1 96 ? -8.976 -12.021 5.104 1.00 93.94 96 TRP A N 1
ATOM 774 C CA . TRP A 1 96 ? -7.755 -12.684 4.652 1.00 93.94 96 TRP A CA 1
ATOM 775 C C . TRP A 1 96 ? -7.765 -13.121 3.175 1.00 93.94 96 TRP A C 1
ATOM 777 O O . TRP A 1 96 ? -6.801 -12.811 2.466 1.00 93.94 96 TRP A O 1
ATOM 787 N N . PRO A 1 97 ? -8.846 -13.727 2.637 1.00 93.69 97 PRO A N 1
ATOM 788 C CA . PRO A 1 97 ? -8.901 -14.072 1.215 1.00 93.69 97 PRO A CA 1
ATOM 789 C C . PRO A 1 97 ? -8.782 -12.846 0.296 1.00 93.69 97 PRO A C 1
ATOM 791 O O . PRO A 1 97 ? -8.092 -12.878 -0.722 1.00 93.69 97 PRO A O 1
ATOM 794 N N . SER A 1 98 ? -9.417 -11.730 0.666 1.00 91.19 98 SER A N 1
ATOM 795 C CA . SER A 1 98 ? -9.332 -10.477 -0.092 1.00 91.19 98 SER A CA 1
ATOM 796 C C . SER A 1 98 ? -7.946 -9.845 -0.006 1.00 91.19 98 SER A C 1
ATOM 798 O O . SER A 1 98 ? -7.460 -9.333 -1.011 1.00 91.19 98 SER A O 1
ATOM 800 N N . ILE A 1 99 ? -7.291 -9.925 1.154 1.00 93.25 99 ILE A N 1
ATOM 801 C CA . ILE A 1 99 ? -5.917 -9.446 1.344 1.00 93.25 99 ILE A CA 1
ATOM 802 C C . ILE A 1 99 ? -4.953 -10.210 0.432 1.00 93.25 99 ILE A C 1
ATOM 804 O O . ILE A 1 99 ? -4.197 -9.578 -0.305 1.00 93.25 99 ILE A O 1
ATOM 808 N N . LYS A 1 100 ? -5.032 -11.547 0.403 1.00 94.19 100 LYS A N 1
ATOM 809 C CA . LYS A 1 100 ? -4.206 -12.375 -0.492 1.00 94.19 100 LYS A CA 1
ATOM 810 C C . LYS A 1 100 ? -4.395 -12.003 -1.963 1.00 94.19 100 LYS A C 1
ATOM 812 O O . LYS A 1 100 ? -3.415 -11.863 -2.691 1.00 94.19 100 LYS A O 1
ATOM 817 N N . ARG A 1 101 ? -5.642 -11.781 -2.396 1.00 92.38 101 ARG A N 1
ATOM 818 C CA . ARG A 1 101 ? -5.933 -11.311 -3.764 1.00 92.38 101 ARG A CA 1
ATOM 819 C C . ARG A 1 101 ? -5.303 -9.953 -4.057 1.00 92.38 101 ARG A C 1
ATOM 821 O O . ARG A 1 101 ? -4.750 -9.770 -5.137 1.00 92.38 101 ARG A O 1
ATOM 828 N N . CYS A 1 102 ? -5.365 -9.021 -3.106 1.00 91.00 102 CYS A N 1
ATOM 829 C CA . CYS A 1 102 ? -4.730 -7.714 -3.256 1.00 91.00 102 CYS A CA 1
ATOM 830 C C . CYS A 1 102 ? -3.212 -7.854 -3.407 1.00 91.00 102 CYS A C 1
ATOM 832 O O . CYS A 1 102 ? -2.638 -7.322 -4.353 1.00 91.00 102 CYS A O 1
ATOM 834 N N . GLN A 1 103 ? -2.573 -8.647 -2.542 1.00 92.69 103 GLN A N 1
ATOM 835 C CA . GLN A 1 103 ? -1.136 -8.918 -2.606 1.00 92.69 103 GLN A CA 1
ATOM 836 C C . GLN A 1 103 ? -0.706 -9.507 -3.952 1.00 92.69 103 GLN A C 1
ATOM 838 O O . GLN A 1 103 ? 0.245 -9.007 -4.551 1.00 92.69 103 GLN A O 1
ATOM 843 N N . ALA A 1 104 ? -1.429 -10.513 -4.453 1.00 93.00 104 ALA A N 1
ATOM 844 C CA . ALA A 1 104 ? -1.151 -11.116 -5.756 1.00 93.00 104 ALA A CA 1
ATOM 845 C C . ALA A 1 104 ? -1.238 -10.080 -6.891 1.00 93.00 104 ALA A C 1
ATOM 847 O O . ALA A 1 104 ? -0.317 -9.966 -7.697 1.00 93.00 104 ALA A O 1
ATOM 848 N N . ARG A 1 105 ? -2.287 -9.246 -6.894 1.00 91.94 105 ARG A N 1
ATOM 849 C CA . ARG A 1 105 ? -2.451 -8.155 -7.871 1.00 91.94 105 ARG A CA 1
ATOM 850 C C . ARG A 1 105 ? -1.338 -7.117 -7.806 1.00 91.94 105 ARG A C 1
ATOM 852 O O . ARG A 1 105 ? -0.913 -6.604 -8.838 1.00 91.94 105 ARG A O 1
ATOM 859 N N . VAL A 1 106 ? -0.882 -6.756 -6.608 1.00 91.44 106 VAL A N 1
ATOM 860 C CA . VAL A 1 106 ? 0.241 -5.821 -6.466 1.00 91.44 106 VAL A CA 1
ATOM 861 C C . VAL A 1 106 ? 1.525 -6.444 -7.009 1.00 91.44 106 VAL A C 1
ATOM 863 O O . VAL A 1 106 ? 2.251 -5.768 -7.737 1.00 91.44 106 VAL A O 1
ATOM 866 N N . ALA A 1 107 ? 1.788 -7.717 -6.706 1.00 92.06 107 ALA A N 1
ATOM 867 C CA . ALA A 1 107 ? 2.956 -8.433 -7.214 1.00 92.06 107 ALA A CA 1
ATOM 868 C C . ALA A 1 107 ? 2.966 -8.494 -8.751 1.00 92.06 107 ALA A C 1
ATOM 870 O O . ALA A 1 107 ? 3.973 -8.146 -9.363 1.00 92.06 107 ALA A O 1
ATOM 871 N N . GLU A 1 108 ? 1.827 -8.819 -9.366 1.00 93.44 108 GLU A N 1
ATOM 872 C CA . GLU A 1 108 ? 1.632 -8.808 -10.822 1.00 93.44 108 GLU A CA 1
ATOM 873 C C . GLU A 1 108 ? 1.909 -7.423 -11.432 1.00 93.44 108 GLU A C 1
ATOM 875 O O . GLU A 1 108 ? 2.668 -7.278 -12.389 1.00 93.44 108 GLU A O 1
ATOM 880 N N . LYS A 1 109 ? 1.358 -6.356 -10.844 1.00 92.12 109 LYS A N 1
ATOM 881 C CA . LYS A 1 109 ? 1.605 -4.987 -11.328 1.00 92.12 109 LYS A CA 1
ATOM 882 C C . LYS A 1 109 ? 3.063 -4.562 -11.175 1.00 92.12 109 LYS A C 1
ATOM 884 O O . LYS A 1 109 ? 3.560 -3.767 -11.975 1.00 92.12 109 LYS A O 1
ATOM 889 N N . LYS A 1 110 ? 3.743 -5.032 -10.126 1.00 91.44 110 LYS A N 1
ATOM 890 C CA . LYS A 1 110 ? 5.166 -4.755 -9.905 1.00 91.44 110 LYS A CA 1
ATOM 891 C C . LYS A 1 110 ? 6.031 -5.465 -10.932 1.00 91.44 110 LYS A C 1
ATOM 893 O O . LYS A 1 110 ? 6.892 -4.809 -11.513 1.00 91.44 110 LYS A O 1
ATOM 898 N N . SER A 1 111 ? 5.792 -6.751 -11.181 1.00 91.56 111 SER A N 1
ATOM 899 C CA . SER A 1 111 ? 6.550 -7.509 -12.177 1.00 91.56 111 SER A CA 1
ATOM 900 C C . SER A 1 111 ? 6.353 -6.935 -13.581 1.00 91.56 111 SER A C 1
ATOM 902 O O . SER A 1 111 ? 7.342 -6.688 -14.269 1.00 91.56 111 SER A O 1
ATOM 904 N N . ALA A 1 112 ? 5.115 -6.601 -13.964 1.00 92.69 112 ALA A N 1
ATOM 905 C CA . ALA A 1 112 ? 4.815 -5.973 -15.251 1.00 92.69 112 ALA A CA 1
ATOM 906 C C . ALA A 1 112 ? 5.568 -4.645 -15.442 1.00 92.69 112 ALA A C 1
ATOM 908 O O . ALA A 1 112 ? 6.196 -4.421 -16.474 1.00 92.69 112 ALA A O 1
ATOM 909 N N . HIS A 1 113 ? 5.576 -3.784 -14.421 1.00 91.88 113 HIS A N 1
ATOM 910 C CA . HIS A 1 113 ? 6.296 -2.515 -14.493 1.00 91.88 113 HIS A CA 1
ATOM 911 C C . HIS A 1 113 ? 7.819 -2.683 -14.508 1.00 91.88 113 HIS A C 1
ATOM 913 O O . HIS A 1 113 ? 8.515 -1.920 -15.172 1.00 91.88 113 HIS A O 1
ATOM 919 N N . MET A 1 114 ? 8.359 -3.666 -13.786 1.00 91.38 114 MET A N 1
ATOM 920 C CA . MET A 1 114 ? 9.788 -3.976 -13.853 1.00 91.38 114 MET A CA 1
ATOM 921 C C . MET A 1 114 ? 10.187 -4.470 -15.247 1.00 91.38 114 MET A C 1
ATOM 923 O O . MET A 1 114 ? 11.199 -4.013 -15.774 1.00 91.38 114 MET A O 1
ATOM 927 N N . ALA A 1 115 ? 9.370 -5.323 -15.869 1.00 93.12 115 ALA A N 1
ATOM 928 C CA . ALA A 1 115 ? 9.584 -5.787 -17.238 1.00 93.12 115 ALA A CA 1
ATOM 929 C C . ALA A 1 115 ? 9.531 -4.630 -18.251 1.00 93.12 115 ALA A C 1
ATOM 931 O O . ALA A 1 115 ? 10.385 -4.527 -19.129 1.00 93.12 115 ALA A O 1
ATOM 932 N N . GLU A 1 116 ? 8.574 -3.713 -18.101 1.00 92.50 116 GLU A N 1
ATOM 933 C CA . GLU A 1 116 ? 8.492 -2.497 -18.915 1.00 92.50 116 GLU A CA 1
ATOM 934 C C . GLU A 1 116 ? 9.740 -1.617 -18.743 1.00 92.50 116 GLU A C 1
ATOM 936 O O . GLU A 1 116 ? 10.361 -1.224 -19.729 1.00 92.50 116 GLU A O 1
ATOM 941 N N . ARG A 1 117 ? 10.180 -1.375 -17.500 1.00 92.56 117 ARG A N 1
ATOM 942 C CA . ARG A 1 117 ? 11.408 -0.611 -17.228 1.00 92.56 117 ARG A CA 1
ATOM 943 C C . ARG A 1 117 ? 12.645 -1.255 -17.845 1.00 92.56 117 ARG A C 1
ATOM 945 O O . ARG A 1 117 ? 13.493 -0.527 -18.350 1.00 92.56 117 ARG A O 1
ATOM 952 N N . GLN A 1 118 ? 12.755 -2.582 -17.815 1.00 92.19 118 GLN A N 1
ATOM 953 C CA . GLN A 1 118 ? 13.865 -3.304 -18.444 1.00 92.19 118 GLN A CA 1
ATOM 954 C C . GLN A 1 118 ? 13.866 -3.128 -19.966 1.00 92.19 118 GLN A C 1
ATOM 956 O O . GLN A 1 118 ? 14.916 -2.843 -20.538 1.00 92.19 118 GLN A O 1
ATOM 961 N N . ARG A 1 119 ? 12.697 -3.214 -20.618 1.00 91.56 119 ARG A N 1
ATOM 962 C CA . ARG A 1 119 ? 12.564 -2.952 -22.063 1.00 91.56 119 ARG A CA 1
ATOM 963 C C . ARG A 1 119 ? 12.987 -1.528 -22.414 1.00 91.56 119 ARG A C 1
ATOM 965 O O . ARG A 1 119 ? 13.806 -1.335 -23.307 1.00 91.56 119 ARG A O 1
ATOM 972 N N . THR A 1 120 ? 12.491 -0.538 -21.675 1.00 91.56 120 THR A N 1
ATOM 973 C CA . THR A 1 120 ? 12.862 0.868 -21.885 1.00 91.56 120 THR A CA 1
ATOM 974 C C . THR A 1 120 ? 14.355 1.094 -21.656 1.00 91.56 120 THR A C 1
ATOM 976 O O . THR A 1 120 ? 14.998 1.784 -22.441 1.00 91.56 120 THR A O 1
ATOM 979 N N . ALA A 1 121 ? 14.937 0.482 -20.621 1.00 92.75 121 ALA A N 1
ATOM 980 C CA . ALA A 1 121 ? 16.368 0.578 -20.351 1.00 92.75 121 ALA A CA 1
ATOM 981 C C . ALA A 1 121 ? 17.217 -0.025 -21.483 1.00 92.75 121 ALA A C 1
ATOM 983 O O . ALA A 1 121 ? 18.221 0.577 -21.857 1.00 92.75 121 ALA A O 1
ATOM 984 N N . ALA A 1 122 ? 16.800 -1.156 -22.062 1.00 91.44 122 ALA A N 1
ATOM 985 C CA . ALA A 1 122 ? 17.479 -1.771 -23.202 1.00 91.44 122 ALA A CA 1
ATOM 986 C C . ALA A 1 122 ? 17.453 -0.863 -24.445 1.00 91.44 122 ALA A C 1
ATOM 988 O O . ALA A 1 122 ? 18.488 -0.660 -25.075 1.00 91.44 122 ALA A O 1
ATOM 989 N N . ILE A 1 123 ? 16.304 -0.246 -24.745 1.00 90.12 123 ILE A N 1
ATOM 990 C CA . ILE A 1 123 ? 16.173 0.719 -25.851 1.00 90.12 123 ILE A CA 1
ATOM 991 C C . ILE A 1 123 ? 17.086 1.931 -25.625 1.00 90.12 123 ILE A C 1
ATOM 993 O O . ILE A 1 123 ? 17.806 2.349 -26.528 1.00 90.12 123 ILE A O 1
ATOM 997 N N . VAL A 1 124 ? 17.095 2.486 -24.409 1.00 90.44 124 VAL A N 1
ATOM 998 C CA . VAL A 1 124 ? 17.948 3.635 -24.067 1.00 90.44 124 VAL A CA 1
ATOM 999 C C . VAL A 1 124 ? 19.433 3.276 -24.166 1.00 90.44 124 VAL A C 1
ATOM 1001 O O . VAL A 1 124 ? 20.220 4.086 -24.653 1.00 90.44 124 VAL A O 1
ATOM 1004 N N . ALA A 1 125 ? 19.831 2.080 -23.727 1.00 91.56 125 ALA A N 1
ATOM 1005 C CA . ALA A 1 125 ? 21.210 1.612 -23.834 1.00 91.56 125 ALA A CA 1
ATOM 1006 C C . ALA A 1 125 ? 21.652 1.468 -25.299 1.00 91.56 125 ALA A C 1
ATOM 1008 O O . ALA A 1 125 ? 22.736 1.928 -25.656 1.00 91.56 125 ALA A O 1
ATOM 1009 N N . GLU A 1 126 ? 20.795 0.903 -26.151 1.00 88.25 126 GLU A N 1
ATOM 1010 C CA . GLU A 1 126 ? 21.063 0.751 -27.583 1.00 88.25 126 GLU A CA 1
ATOM 1011 C C . GLU A 1 126 ? 21.137 2.105 -28.301 1.00 88.25 126 GLU A C 1
ATOM 1013 O O . GLU A 1 126 ? 22.075 2.354 -29.056 1.00 88.25 126 GLU A O 1
ATOM 1018 N N . ASN A 1 127 ? 20.222 3.034 -28.011 1.00 88.56 127 ASN A N 1
ATOM 1019 C CA . ASN A 1 127 ? 20.276 4.380 -28.586 1.00 88.56 127 ASN A CA 1
ATOM 1020 C C . ASN A 1 127 ? 21.558 5.117 -28.175 1.00 88.56 127 ASN A C 1
ATOM 1022 O O . ASN A 1 127 ? 22.236 5.687 -29.026 1.00 88.56 127 ASN A O 1
ATOM 1026 N N . ARG A 1 128 ? 21.961 5.017 -26.900 1.00 87.94 128 ARG A N 1
ATOM 1027 C CA . ARG A 1 128 ? 23.249 5.557 -26.434 1.00 87.94 128 ARG A CA 1
ATOM 1028 C C . ARG A 1 128 ? 24.443 4.909 -27.140 1.00 87.94 128 ARG A C 1
ATOM 1030 O O . ARG A 1 128 ? 25.428 5.597 -27.399 1.00 87.94 128 ARG A O 1
ATOM 1037 N N . ARG A 1 129 ? 24.384 3.607 -27.452 1.00 83.44 129 ARG A N 1
ATOM 1038 C CA . ARG A 1 129 ? 25.426 2.912 -28.229 1.00 83.44 129 ARG A CA 1
ATOM 1039 C C . ARG A 1 129 ? 25.521 3.483 -29.643 1.00 83.44 129 ARG A C 1
ATOM 1041 O O . ARG A 1 129 ? 26.614 3.827 -30.078 1.00 83.44 129 ARG A O 1
ATOM 1048 N N . ARG A 1 130 ? 24.385 3.634 -30.331 1.00 80.50 130 ARG A N 1
ATOM 1049 C CA . ARG A 1 130 ? 24.310 4.199 -31.691 1.00 80.50 130 ARG A CA 1
ATOM 1050 C C . ARG A 1 130 ? 24.802 5.641 -31.747 1.00 80.50 130 ARG A C 1
ATOM 1052 O O . ARG A 1 130 ? 25.578 5.976 -32.632 1.00 80.50 130 ARG A O 1
ATOM 1059 N N . GLU A 1 131 ? 24.420 6.470 -30.779 1.00 82.44 131 GLU A N 1
ATOM 1060 C CA . GLU A 1 131 ? 24.900 7.853 -30.673 1.00 82.44 131 GLU A CA 1
ATOM 1061 C C . GLU A 1 131 ? 26.417 7.932 -30.459 1.00 82.44 131 GLU A C 1
ATOM 1063 O O . GLU A 1 131 ? 27.067 8.802 -31.034 1.00 82.44 131 GLU A O 1
ATOM 1068 N N . ARG A 1 132 ? 27.004 7.021 -29.667 1.00 79.62 132 ARG A N 1
ATOM 1069 C CA . ARG A 1 132 ? 28.465 6.940 -29.496 1.00 79.62 132 ARG A CA 1
ATOM 1070 C C . ARG A 1 132 ? 29.172 6.549 -30.794 1.00 79.62 132 ARG A C 1
ATOM 1072 O O . ARG A 1 132 ? 30.132 7.213 -31.159 1.00 79.62 132 ARG A O 1
ATOM 1079 N N . LEU A 1 133 ? 28.675 5.532 -31.501 1.00 70.19 133 LEU A N 1
ATOM 1080 C CA . LEU A 1 133 ? 29.231 5.098 -32.792 1.00 70.19 133 LEU A CA 1
ATOM 1081 C C . LEU A 1 133 ? 29.089 6.169 -33.886 1.00 70.19 133 LEU A C 1
ATOM 1083 O O . LEU A 1 133 ? 29.955 6.297 -34.741 1.00 70.19 133 LEU A O 1
ATOM 1087 N N . ALA A 1 134 ? 28.016 6.964 -33.854 1.00 71.44 134 ALA A N 1
ATOM 1088 C CA . ALA A 1 134 ? 27.815 8.073 -34.785 1.00 71.44 134 ALA A CA 1
ATOM 1089 C C . ALA A 1 134 ? 28.712 9.289 -34.483 1.00 71.44 134 ALA A C 1
ATOM 1091 O O . ALA A 1 134 ? 29.031 10.048 -35.394 1.00 71.44 134 ALA A O 1
ATOM 1092 N N . ARG A 1 135 ? 29.112 9.491 -33.218 1.00 68.38 135 ARG A N 1
ATOM 1093 C CA . ARG A 1 135 ? 30.016 10.580 -32.803 1.00 68.38 135 ARG A CA 1
ATOM 1094 C C . ARG A 1 135 ? 31.496 10.272 -33.028 1.00 68.38 135 ARG A C 1
ATOM 1096 O O . ARG A 1 135 ? 32.275 11.215 -33.093 1.00 68.38 135 ARG A O 1
ATOM 1103 N N . ASP A 1 136 ? 31.869 9.001 -33.153 1.00 60.69 136 ASP A N 1
ATOM 1104 C CA . ASP A 1 136 ? 33.249 8.581 -33.399 1.00 60.69 136 ASP A CA 1
ATOM 1105 C C . ASP A 1 136 ? 33.301 7.477 -34.481 1.00 60.69 136 ASP A C 1
ATOM 1107 O O . ASP A 1 136 ? 33.187 6.283 -34.174 1.00 60.69 136 ASP A O 1
ATOM 1111 N N . PRO A 1 137 ? 33.434 7.854 -35.771 1.00 59.38 137 PRO A N 1
ATOM 1112 C CA . PRO A 1 137 ? 33.342 6.926 -36.900 1.00 59.38 137 PRO A CA 1
ATOM 1113 C C . PRO A 1 137 ? 34.419 5.832 -36.897 1.00 59.38 137 PRO A C 1
ATOM 1115 O O . PRO A 1 137 ? 34.241 4.801 -37.548 1.00 59.38 137 PRO A O 1
ATOM 1118 N N . GLN A 1 138 ? 35.528 6.028 -36.173 1.00 60.00 138 GLN A N 1
ATOM 1119 C CA . GLN A 1 138 ? 36.629 5.063 -36.107 1.00 60.00 138 GLN A CA 1
ATOM 1120 C C . GLN A 1 138 ? 36.273 3.801 -35.299 1.00 60.00 138 GLN A C 1
ATOM 1122 O O . GLN A 1 138 ? 36.836 2.738 -35.555 1.00 60.00 138 GLN A O 1
ATOM 1127 N N . LEU A 1 139 ? 35.283 3.855 -34.396 1.00 54.53 139 LEU A N 1
ATOM 1128 C CA . LEU A 1 139 ? 34.802 2.683 -33.641 1.00 54.53 139 LEU A CA 1
ATOM 1129 C C . LEU A 1 139 ? 33.965 1.700 -34.487 1.00 54.53 139 LEU A C 1
ATOM 1131 O O . LEU A 1 139 ? 33.834 0.527 -34.125 1.00 54.53 139 LEU A O 1
ATOM 1135 N N . ASN A 1 140 ? 33.425 2.137 -35.630 1.00 53.41 140 ASN A N 1
ATOM 1136 C CA . ASN A 1 140 ? 32.706 1.252 -36.557 1.00 53.41 140 ASN A CA 1
ATOM 1137 C C . ASN A 1 140 ? 33.645 0.319 -37.342 1.00 53.41 140 ASN A C 1
ATOM 1139 O O . ASN A 1 140 ? 33.205 -0.731 -37.798 1.00 53.41 140 ASN A O 1
ATOM 1143 N N . LEU A 1 141 ? 34.931 0.662 -37.479 1.00 53.06 141 LEU A N 1
ATOM 1144 C CA . LEU A 1 141 ? 35.902 -0.134 -38.243 1.00 53.06 141 LEU A CA 1
ATOM 1145 C C . LEU A 1 141 ? 36.389 -1.390 -37.498 1.00 53.06 141 LEU A C 1
ATOM 1147 O O . LEU A 1 141 ? 36.828 -2.336 -38.142 1.00 53.06 141 LEU A O 1
ATOM 1151 N N . PHE A 1 142 ? 36.274 -1.434 -36.165 1.00 55.06 142 PHE A N 1
ATOM 1152 C CA . PHE A 1 142 ? 36.779 -2.538 -35.328 1.00 55.06 142 PHE A CA 1
ATOM 1153 C C . PHE A 1 142 ? 35.685 -3.405 -34.684 1.00 55.06 142 PHE A C 1
ATOM 1155 O O . PHE A 1 142 ? 35.993 -4.304 -33.910 1.00 55.06 142 PHE A O 1
ATOM 1162 N N . SER A 1 143 ? 34.406 -3.144 -34.973 1.00 53.88 143 SER A N 1
ATOM 1163 C CA . SER A 1 143 ? 33.268 -3.910 -34.432 1.00 53.88 143 SER A CA 1
ATOM 1164 C C . SER A 1 143 ? 32.649 -4.902 -35.429 1.00 53.88 143 SER A C 1
ATOM 1166 O O . SER A 1 143 ? 31.676 -5.572 -35.088 1.00 53.88 143 SER A O 1
ATOM 1168 N N . ALA A 1 144 ? 33.211 -5.008 -36.639 1.00 46.16 144 ALA A N 1
ATOM 1169 C CA . ALA A 1 144 ? 32.758 -5.893 -37.716 1.00 46.16 144 ALA A CA 1
ATOM 1170 C C . ALA A 1 144 ? 33.745 -7.036 -38.055 1.00 46.16 144 ALA A C 1
ATOM 1172 O O . ALA A 1 144 ? 33.616 -7.636 -39.121 1.00 46.16 144 ALA A O 1
ATOM 1173 N N . ALA A 1 145 ? 34.713 -7.327 -37.177 1.00 42.41 145 ALA A N 1
ATOM 1174 C CA . ALA A 1 145 ? 35.625 -8.472 -37.291 1.00 42.41 145 ALA A CA 1
ATOM 1175 C C . ALA A 1 145 ? 35.258 -9.572 -36.288 1.00 42.41 145 ALA A C 1
ATOM 1177 O O . ALA A 1 145 ? 34.942 -9.217 -35.128 1.00 42.41 145 ALA A O 1
#